Protein AF-A0A8T4Y648-F1 (afdb_monomer_lite)

Secondary structure (DSSP, 8-state):
--HHHHHHHHGGG---EEE-S--TTT--HHHHHHHHTTT--S-EEE---HHHHHHHHHHHHHHHHHH-

Foldseek 3Di:
DALLVVCQVCAQVDPAAEDEADDPPRHPLLSNLLSNVNHDDDDYHYDYDPVCVVVRVVVVVVSVVPRD

Structure (mmCIF, N/CA/C/O backbone):
data_AF-A0A8T4Y648-F1
#
_entry.id   AF-A0A8T4Y648-F1
#
loop_
_atom_site.group_PDB
_atom_site.id
_atom_site.type_symbol
_atom_site.label_atom_id
_atom_site.label_alt_id
_atom_site.label_comp_id
_atom_site.label_asym_id
_atom_site.label_entity_id
_atom_site.label_seq_id
_atom_site.pdbx_PDB_ins_code
_atom_site.Cartn_x
_atom_site.Cartn_y
_atom_site.Cartn_z
_atom_site.occupancy
_atom_site.B_iso_or_equiv
_atom_site.auth_seq_id
_atom_site.auth_comp_id
_atom_site.auth_asym_id
_atom_site.auth_atom_id
_atom_site.pdbx_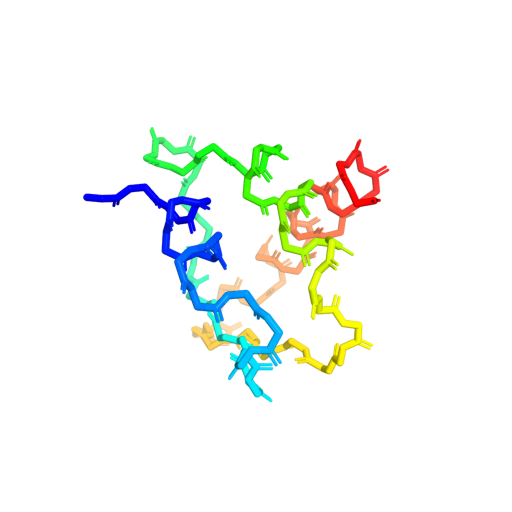PDB_model_num
ATOM 1 N N . MET A 1 1 ? -13.043 7.499 -3.439 1.00 79.19 1 MET A N 1
ATOM 2 C CA . MET A 1 1 ? -12.755 6.838 -2.157 1.00 79.19 1 MET A CA 1
ATOM 3 C C . MET A 1 1 ? -11.271 6.534 -2.144 1.00 79.19 1 MET A C 1
ATOM 5 O O . MET A 1 1 ? -10.724 6.207 -3.192 1.00 79.19 1 MET A O 1
ATOM 9 N N . GLN A 1 2 ? -10.604 6.792 -1.031 1.00 92.62 2 GLN A N 1
ATOM 10 C CA . GLN A 1 2 ? -9.184 6.530 -0.851 1.00 92.62 2 GLN A CA 1
ATOM 11 C C . GLN A 1 2 ? -8.987 5.085 -0.365 1.00 92.62 2 GLN A C 1
ATOM 13 O O . GLN A 1 2 ? -9.827 4.588 0.384 1.00 92.62 2 GLN A O 1
ATOM 18 N N . PRO A 1 3 ? -7.868 4.416 -0.698 1.00 94.19 3 PRO A N 1
ATOM 19 C CA . PRO A 1 3 ? -7.674 3.002 -0.356 1.00 94.19 3 PRO A CA 1
ATOM 20 C C . PRO A 1 3 ? -7.848 2.664 1.133 1.00 94.19 3 PRO A C 1
ATOM 22 O O . PRO A 1 3 ? -8.404 1.628 1.480 1.00 94.19 3 PRO A O 1
ATOM 25 N N . HIS A 1 4 ? -7.421 3.549 2.039 1.00 95.69 4 HIS A N 1
ATOM 26 C CA . HIS A 1 4 ? -7.575 3.332 3.482 1.00 95.69 4 HIS A CA 1
ATOM 27 C C . HIS A 1 4 ? -9.043 3.320 3.940 1.00 95.69 4 HIS A C 1
ATOM 29 O O . HIS A 1 4 ? -9.364 2.619 4.895 1.00 95.69 4 HIS A O 1
ATOM 35 N N . GLU A 1 5 ? -9.929 4.063 3.269 1.00 97.31 5 GLU A N 1
ATOM 36 C CA . GLU A 1 5 ? -11.365 4.082 3.573 1.00 97.31 5 GLU A CA 1
ATOM 37 C C . GLU A 1 5 ? -12.008 2.745 3.184 1.00 97.31 5 GLU A C 1
ATOM 39 O O . GLU A 1 5 ? -12.785 2.179 3.951 1.00 97.31 5 GLU A O 1
ATOM 44 N N . GLU A 1 6 ? -11.628 2.198 2.025 1.00 95.62 6 GLU A N 1
ATOM 45 C CA . GLU A 1 6 ? -12.084 0.882 1.561 1.00 95.62 6 GLU A CA 1
ATOM 46 C C . GLU A 1 6 ? -11.600 -0.239 2.481 1.00 95.62 6 GLU A C 1
ATOM 48 O O . GLU A 1 6 ? -12.379 -1.111 2.868 1.00 95.62 6 GLU A O 1
ATOM 53 N N . ILE A 1 7 ? -10.328 -0.193 2.884 1.00 96.00 7 ILE A N 1
ATOM 54 C CA . ILE A 1 7 ? -9.749 -1.176 3.804 1.00 96.00 7 ILE A CA 1
ATOM 55 C C . ILE A 1 7 ? -10.483 -1.156 5.146 1.00 96.00 7 ILE A C 1
ATOM 57 O O . ILE A 1 7 ? -10.818 -2.219 5.660 1.00 96.00 7 ILE A O 1
ATOM 61 N N . GLU A 1 8 ? -10.762 0.020 5.711 1.00 97.12 8 GLU A N 1
ATOM 62 C CA . GLU A 1 8 ? -11.485 0.131 6.984 1.00 97.12 8 GLU A CA 1
ATOM 63 C C . GLU A 1 8 ? -12.934 -0.381 6.852 1.00 97.12 8 GLU A C 1
ATOM 65 O O . GLU A 1 8 ? -13.436 -1.073 7.740 1.00 97.12 8 GLU A O 1
ATOM 70 N N . LEU A 1 9 ? -13.590 -0.117 5.715 1.00 97.12 9 LEU A N 1
ATOM 71 C CA . LEU A 1 9 ? -14.946 -0.592 5.426 1.00 97.12 9 LEU A CA 1
ATOM 72 C C . LEU A 1 9 ? -15.025 -2.126 5.308 1.00 97.12 9 LEU A C 1
ATOM 74 O O . LEU A 1 9 ? -15.981 -2.756 5.781 1.00 97.12 9 LEU A O 1
ATOM 78 N N . VAL A 1 10 ? -14.048 -2.754 4.650 1.00 95.75 10 VAL A N 1
ATOM 79 C CA . VAL A 1 10 ? -14.012 -4.217 4.487 1.00 95.75 10 VAL A CA 1
ATOM 80 C C . VAL A 1 10 ? -13.512 -4.891 5.770 1.00 95.75 10 VAL A C 1
ATOM 82 O O . VAL A 1 10 ? -14.118 -5.867 6.234 1.00 95.75 10 VAL A O 1
ATOM 85 N N . GLY A 1 11 ? -12.452 -4.348 6.368 1.00 95.19 11 GLY A N 1
ATOM 86 C CA . GLY A 1 11 ? -11.845 -4.786 7.619 1.00 95.19 11 GLY A CA 1
ATOM 87 C C . GLY A 1 11 ? -11.361 -6.234 7.560 1.00 95.19 11 GLY A C 1
ATOM 88 O O . GLY A 1 11 ? -10.729 -6.671 6.605 1.00 95.19 11 GLY A O 1
ATOM 89 N N . ARG A 1 12 ? -11.722 -7.030 8.570 1.00 94.50 12 ARG A N 1
ATOM 90 C CA . ARG A 1 12 ? -11.329 -8.451 8.685 1.00 94.50 12 ARG A CA 1
ATOM 91 C C . ARG A 1 12 ? -11.880 -9.369 7.583 1.00 94.50 12 ARG A C 1
ATOM 93 O O . ARG A 1 12 ? -11.606 -10.562 7.602 1.00 94.50 12 ARG A O 1
ATOM 100 N N . ARG A 1 13 ? -12.700 -8.848 6.666 1.00 94.31 13 ARG A N 1
ATOM 101 C CA . ARG A 1 13 ? -13.244 -9.602 5.525 1.00 94.31 13 ARG A CA 1
ATOM 102 C C . ARG A 1 13 ? -12.329 -9.566 4.300 1.00 94.31 13 ARG A C 1
ATOM 104 O O . ARG A 1 13 ? -12.676 -10.162 3.284 1.00 94.31 13 ARG A O 1
ATOM 111 N N . ILE A 1 14 ? -11.200 -8.856 4.366 1.00 93.50 14 ILE A N 1
ATOM 112 C CA . ILE A 1 14 ? -10.203 -8.862 3.295 1.00 93.50 14 ILE A CA 1
ATOM 113 C C . ILE A 1 14 ? -9.590 -10.264 3.234 1.00 93.50 14 ILE A C 1
ATOM 115 O O . ILE A 1 14 ? -8.972 -10.720 4.189 1.00 93.50 14 ILE A O 1
ATOM 119 N N . VAL A 1 15 ? -9.778 -10.939 2.102 1.00 90.81 15 VAL A N 1
ATOM 120 C CA . VAL A 1 15 ? -9.253 -12.294 1.849 1.00 90.81 15 VAL A CA 1
ATOM 121 C C . VAL A 1 15 ? -8.055 -12.300 0.908 1.00 90.81 15 VAL A C 1
ATOM 123 O O . VAL A 1 15 ? -7.280 -13.251 0.909 1.00 90.81 15 VAL A O 1
ATOM 126 N N . CYS A 1 16 ? -7.917 -11.258 0.091 1.00 90.69 16 CYS A N 1
ATOM 127 C CA . CYS A 1 16 ? -6.819 -11.107 -0.846 1.00 90.69 16 CYS A CA 1
ATOM 128 C C . CYS A 1 16 ? -6.547 -9.625 -1.096 1.00 90.69 16 CYS A C 1
ATOM 130 O O . CYS A 1 16 ? -7.472 -8.808 -1.050 1.00 90.69 16 CYS A O 1
ATOM 132 N N . PHE A 1 17 ? -5.294 -9.296 -1.398 1.00 90.94 17 PHE A N 1
ATOM 133 C CA . PHE A 1 17 ? -4.881 -7.952 -1.766 1.00 90.94 17 PHE A CA 1
ATOM 134 C C . PHE A 1 17 ? -4.012 -7.995 -3.023 1.00 90.94 17 PHE A C 1
ATOM 136 O O . PHE A 1 17 ? -3.012 -8.713 -3.083 1.00 90.94 17 PHE A O 1
ATOM 143 N N . HIS A 1 18 ? -4.430 -7.232 -4.029 1.00 91.69 18 HIS A N 1
ATOM 144 C CA . HIS A 1 18 ? -3.757 -7.112 -5.314 1.00 91.69 18 HIS A CA 1
ATOM 145 C C . HIS A 1 18 ? -3.336 -5.656 -5.494 1.00 91.69 18 HIS A C 1
ATOM 147 O O . HIS A 1 18 ? -4.060 -4.734 -5.112 1.00 91.69 18 HIS A O 1
ATOM 153 N N . SER A 1 19 ? -2.155 -5.422 -6.049 1.00 88.56 19 SER A N 1
ATOM 154 C CA . SER A 1 19 ? -1.720 -4.073 -6.407 1.00 88.56 19 SER A CA 1
ATOM 155 C C . SER A 1 19 ? -1.138 -4.033 -7.802 1.00 88.56 19 SER A C 1
ATOM 157 O O . SER A 1 19 ? -0.319 -4.874 -8.160 1.00 88.56 19 SER A O 1
ATOM 159 N N . SER A 1 20 ? -1.554 -3.013 -8.544 1.00 89.38 20 SER A N 1
ATOM 160 C CA . SER A 1 20 ? -0.976 -2.613 -9.819 1.00 89.38 20 SER A CA 1
ATOM 161 C C . SER A 1 20 ? 0.283 -1.761 -9.609 1.00 89.38 20 SER A C 1
ATOM 163 O O . SER A 1 20 ? 0.827 -1.686 -8.501 1.00 89.38 20 SER A O 1
ATOM 165 N N . ASP A 1 21 ? 0.716 -1.064 -10.665 1.00 91.75 21 ASP A N 1
ATOM 166 C CA . ASP A 1 21 ? 1.767 -0.052 -10.583 1.00 91.75 21 ASP A CA 1
ATOM 167 C C . ASP A 1 21 ? 1.522 0.950 -9.447 1.00 91.75 21 ASP A C 1
ATOM 169 O O . ASP A 1 21 ? 0.400 1.407 -9.199 1.00 91.75 21 ASP A O 1
ATOM 173 N N . ILE A 1 22 ? 2.610 1.314 -8.772 1.00 90.12 22 ILE A N 1
ATOM 174 C CA . ILE A 1 22 ? 2.588 2.261 -7.661 1.00 90.12 22 ILE A CA 1
ATOM 175 C C . ILE A 1 22 ? 2.243 3.667 -8.160 1.00 90.12 22 ILE A C 1
ATOM 177 O O . ILE A 1 22 ? 2.904 4.216 -9.043 1.00 90.12 22 ILE A O 1
ATOM 181 N N . ASN A 1 23 ? 1.257 4.297 -7.518 1.00 91.00 23 ASN A N 1
ATOM 182 C CA . ASN A 1 23 ? 0.805 5.650 -7.821 1.00 91.00 23 ASN A CA 1
ATOM 183 C C . ASN A 1 23 ? 1.041 6.597 -6.636 1.00 91.00 23 ASN A C 1
ATOM 185 O O . ASN A 1 23 ? 0.137 6.883 -5.851 1.00 91.00 23 ASN A O 1
ATOM 189 N N . LEU A 1 24 ? 2.266 7.117 -6.524 1.00 89.44 24 LEU A N 1
ATOM 190 C CA . LEU A 1 24 ? 2.653 8.040 -5.446 1.00 89.44 24 LEU A CA 1
ATOM 191 C C . LEU A 1 24 ? 1.929 9.398 -5.497 1.00 89.44 24 LEU A C 1
ATOM 193 O O . LEU A 1 24 ? 1.974 10.141 -4.522 1.00 89.44 24 LEU A O 1
ATOM 197 N N . GLN A 1 25 ? 1.294 9.745 -6.620 1.00 92.44 25 GLN A N 1
ATOM 198 C CA . GLN A 1 25 ? 0.593 11.024 -6.776 1.00 92.44 25 GLN A CA 1
ATOM 199 C C . GLN A 1 25 ? -0.806 10.986 -6.160 1.00 92.44 25 GLN A C 1
ATOM 201 O O . GLN A 1 25 ? -1.255 11.983 -5.602 1.00 92.44 25 GLN A O 1
ATOM 206 N N . ASN A 1 26 ? -1.483 9.839 -6.256 1.00 92.12 26 ASN A N 1
ATOM 207 C CA . ASN A 1 26 ? -2.894 9.719 -5.888 1.00 92.12 26 ASN A CA 1
ATOM 208 C C . ASN A 1 26 ? -3.144 8.828 -4.668 1.00 92.12 26 ASN A C 1
ATOM 210 O O . ASN A 1 26 ? -4.253 8.844 -4.137 1.00 92.12 26 ASN A O 1
ATOM 214 N N . VAL A 1 27 ? -2.150 8.052 -4.222 1.00 92.81 27 VAL A N 1
ATOM 215 C CA . VAL A 1 27 ? -2.293 7.127 -3.092 1.00 92.81 27 VAL A CA 1
ATOM 216 C C . VAL A 1 27 ? -1.394 7.547 -1.935 1.00 92.81 27 VAL A C 1
ATOM 218 O O . VAL A 1 27 ? -0.169 7.581 -2.042 1.00 92.81 27 VAL A O 1
ATOM 221 N N . ASN A 1 28 ? -2.010 7.800 -0.779 1.00 95.00 28 ASN A N 1
ATOM 222 C CA . ASN A 1 28 ? -1.284 7.951 0.478 1.00 95.00 28 ASN A CA 1
ATOM 223 C C 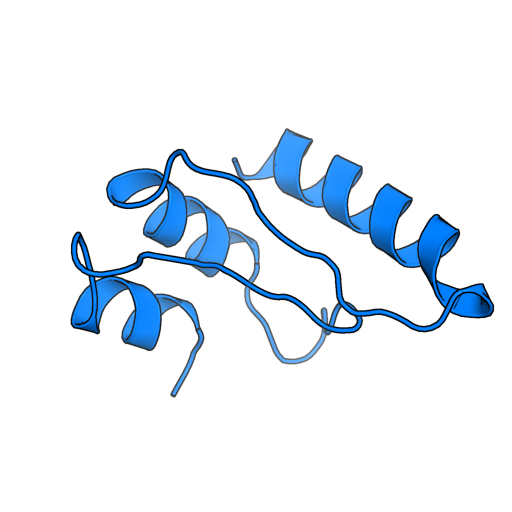. ASN A 1 28 ? -0.940 6.564 1.052 1.00 95.00 28 ASN A C 1
ATOM 225 O O . ASN A 1 28 ? -1.702 5.991 1.835 1.00 95.00 28 ASN A O 1
ATOM 229 N N . TYR A 1 29 ? 0.211 6.026 0.643 1.00 94.50 29 TYR A N 1
ATOM 230 C CA . TYR A 1 29 ? 0.670 4.693 1.048 1.00 94.50 29 TYR A CA 1
ATOM 231 C C . TYR A 1 29 ? 0.934 4.559 2.545 1.00 94.50 29 TYR A C 1
ATOM 233 O O . TYR A 1 29 ? 0.719 3.482 3.088 1.00 94.50 29 TYR A O 1
ATOM 241 N N . GLU A 1 30 ? 1.342 5.628 3.233 1.00 96.31 30 GLU A N 1
ATOM 242 C CA . GLU A 1 30 ? 1.507 5.588 4.688 1.00 96.31 30 GLU A CA 1
ATOM 243 C C . GLU A 1 30 ? 0.182 5.247 5.372 1.00 96.31 30 GLU A C 1
ATOM 245 O O . GLU A 1 30 ? 0.107 4.322 6.182 1.00 96.31 30 GLU A O 1
ATOM 250 N N . LEU A 1 31 ? -0.871 5.990 5.026 1.00 97.12 31 LEU A N 1
ATOM 251 C CA . LEU A 1 31 ? -2.184 5.797 5.624 1.00 97.12 31 LEU A CA 1
ATOM 252 C C . LEU A 1 31 ? -2.794 4.458 5.198 1.00 97.12 31 LEU A C 1
ATOM 254 O O . LEU A 1 31 ? -3.367 3.755 6.025 1.00 97.12 31 LEU A O 1
ATOM 258 N N . MET A 1 32 ? -2.625 4.072 3.932 1.00 95.62 32 MET A N 1
ATOM 259 C CA . MET A 1 32 ? -3.092 2.782 3.428 1.00 95.62 32 MET A CA 1
ATOM 260 C C . MET A 1 32 ? -2.433 1.606 4.161 1.00 95.62 32 MET A C 1
ATOM 262 O O . MET A 1 32 ? -3.142 0.732 4.650 1.00 95.62 32 MET A O 1
ATOM 266 N N . LEU A 1 33 ? -1.100 1.593 4.276 1.00 95.19 33 LEU A N 1
ATOM 267 C CA . LEU A 1 33 ? -0.345 0.496 4.891 1.00 95.19 33 LEU A CA 1
ATOM 268 C C . LEU A 1 33 ? -0.625 0.376 6.390 1.00 95.19 33 LEU A C 1
ATOM 270 O O . LEU A 1 33 ? -0.901 -0.721 6.874 1.00 95.19 33 LEU A O 1
ATOM 274 N N . LYS A 1 34 ? -0.649 1.501 7.116 1.00 96.12 34 LYS A N 1
ATO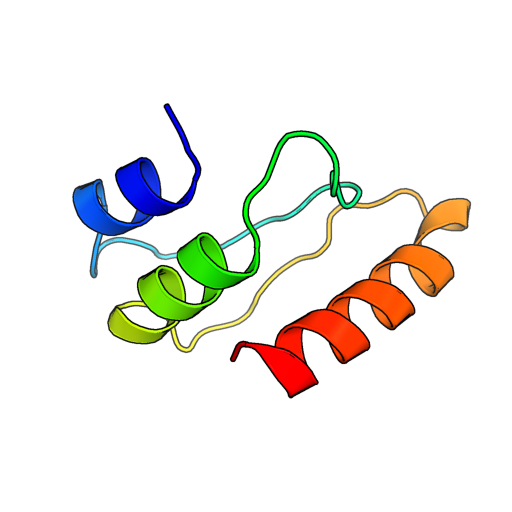M 275 C CA . LYS A 1 34 ? -1.006 1.515 8.543 1.00 96.12 3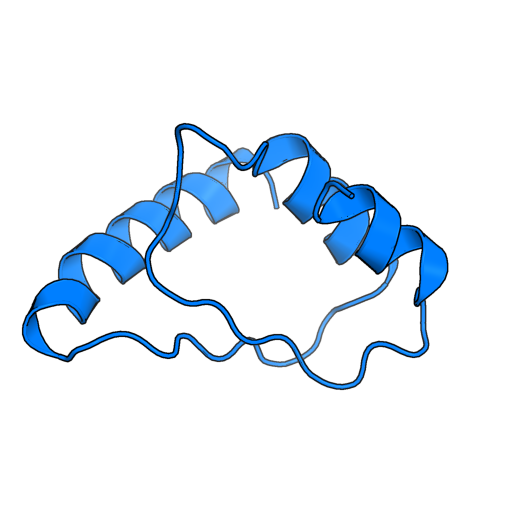4 LYS A CA 1
ATOM 276 C C . LYS A 1 34 ? -2.417 0.984 8.788 1.00 96.12 34 LYS A C 1
ATOM 278 O O . LYS A 1 34 ? -2.634 0.274 9.768 1.00 96.12 34 LYS A O 1
ATOM 283 N N . THR A 1 35 ? -3.370 1.309 7.914 1.00 96.44 35 THR A N 1
ATOM 284 C CA . THR A 1 35 ? -4.743 0.801 8.017 1.00 96.44 35 THR A CA 1
ATOM 285 C C . THR A 1 35 ? -4.828 -0.680 7.650 1.00 96.44 35 THR A C 1
ATOM 287 O O . THR A 1 35 ? -5.442 -1.447 8.388 1.00 96.44 35 THR A O 1
ATOM 290 N N . LEU A 1 36 ? -4.155 -1.111 6.579 1.00 95.19 36 LEU A N 1
ATOM 291 C CA . LEU A 1 36 ? -4.124 -2.511 6.144 1.00 95.19 36 LEU A CA 1
ATOM 292 C C . LEU A 1 36 ? -3.535 -3.436 7.218 1.00 95.19 36 LEU A C 1
ATOM 294 O O . LEU A 1 36 ? -4.114 -4.484 7.503 1.00 95.19 36 LEU A O 1
ATOM 298 N N . LYS A 1 37 ? -2.460 -3.010 7.894 1.00 94.44 37 LYS A N 1
ATOM 299 C CA . LYS A 1 37 ? -1.804 -3.765 8.975 1.00 94.44 37 LYS A CA 1
ATOM 300 C C . LYS A 1 37 ? -2.732 -4.123 10.141 1.00 94.44 37 LYS A C 1
ATOM 302 O O . LYS A 1 37 ? -2.481 -5.096 10.846 1.00 94.44 37 LYS A O 1
ATOM 307 N N . LYS A 1 38 ? -3.816 -3.370 10.362 1.00 95.38 38 LYS A N 1
ATOM 308 C CA . LYS A 1 38 ? -4.809 -3.693 11.403 1.00 95.38 38 LYS A CA 1
ATOM 309 C C . LYS A 1 38 ? -5.596 -4.973 11.096 1.00 95.38 38 LYS A C 1
ATOM 311 O O . LYS A 1 38 ? -6.142 -5.578 12.020 1.00 95.38 38 LYS A O 1
ATOM 316 N N . TYR A 1 39 ? -5.726 -5.33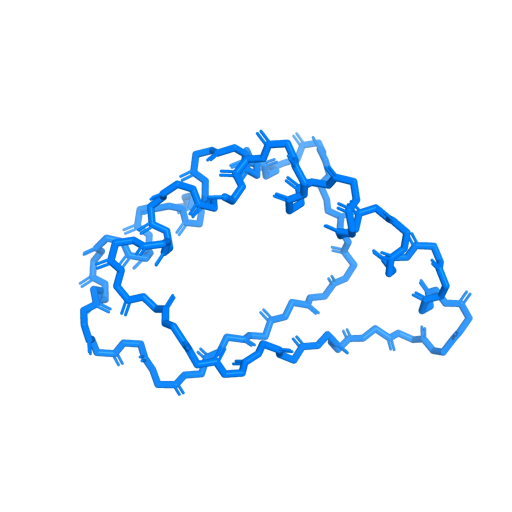0 9.816 1.00 95.38 39 TYR A N 1
ATOM 317 C CA . TYR A 1 39 ? -6.695 -6.323 9.346 1.00 95.38 39 TYR A CA 1
ATOM 318 C C . TYR A 1 39 ? -6.103 -7.440 8.488 1.00 95.38 39 TYR A C 1
ATOM 320 O O . TYR A 1 39 ? -6.788 -8.443 8.304 1.00 95.38 39 TYR A O 1
ATOM 328 N N . TYR A 1 40 ? -4.891 -7.276 7.952 1.00 92.12 40 TYR A N 1
ATOM 329 C CA . TYR A 1 40 ? -4.353 -8.163 6.925 1.00 92.12 40 TYR A CA 1
ATOM 330 C C . TYR A 1 40 ? -2.906 -8.581 7.207 1.00 92.12 40 TYR A C 1
ATOM 332 O O . TYR A 1 40 ? -2.007 -7.742 7.267 1.00 92.12 40 TYR A O 1
ATOM 340 N N . ASP A 1 41 ? -2.689 -9.888 7.339 1.00 88.19 41 ASP A N 1
ATOM 341 C CA . ASP A 1 41 ? -1.396 -10.543 7.586 1.00 88.19 41 ASP A CA 1
ATOM 342 C C . ASP A 1 41 ? -1.102 -11.697 6.600 1.00 88.19 41 ASP A C 1
ATOM 344 O O . ASP A 1 41 ? -0.248 -12.545 6.852 1.00 88.19 41 ASP A O 1
ATOM 348 N N . TRP A 1 42 ? -1.806 -11.727 5.461 1.00 87.50 42 TRP A N 1
ATOM 349 C CA . TRP A 1 42 ? -1.735 -12.791 4.449 1.00 87.50 42 TRP A CA 1
ATOM 350 C C . TRP A 1 42 ? -0.817 -12.402 3.275 1.00 87.50 42 TRP A C 1
ATOM 352 O O . TRP A 1 42 ? -0.037 -11.452 3.346 1.00 87.50 42 TRP A O 1
ATOM 362 N N . TYR A 1 43 ? -0.883 -13.156 2.175 1.00 84.25 43 TYR A N 1
ATOM 363 C CA . TYR A 1 43 ? -0.103 -12.890 0.968 1.00 84.25 43 TYR A CA 1
ATOM 364 C C . TYR A 1 43 ? -0.632 -11.670 0.199 1.00 84.25 43 TYR A C 1
ATOM 366 O O . TYR A 1 43 ? -1.829 -11.411 0.158 1.00 84.25 43 TYR A O 1
ATOM 374 N N . TRP A 1 44 ? 0.261 -10.927 -0.444 1.00 90.19 44 TRP A N 1
ATOM 375 C CA . TRP A 1 44 ? -0.064 -9.761 -1.267 1.00 90.19 44 TRP A CA 1
ATOM 376 C C . TRP A 1 44 ? 0.470 -10.008 -2.676 1.00 90.19 44 TRP A C 1
ATOM 378 O O . TRP A 1 44 ? 1.656 -10.296 -2.847 1.00 90.19 44 TRP A O 1
ATOM 388 N N . VAL A 1 45 ? -0.406 -9.926 -3.678 1.00 90.88 45 VAL A N 1
ATOM 389 C CA . VAL A 1 45 ? -0.058 -10.122 -5.090 1.00 90.88 45 VAL A CA 1
ATOM 390 C C . VAL A 1 45 ? 0.226 -8.783 -5.776 1.00 90.88 45 VAL A C 1
ATOM 392 O O . VAL A 1 45 ? -0.557 -7.839 -5.679 1.00 90.88 45 VAL A O 1
ATOM 395 N N . PHE A 1 46 ? 1.340 -8.706 -6.503 1.00 90.12 46 PHE A N 1
ATOM 396 C CA . PHE A 1 46 ? 1.674 -7.561 -7.351 1.00 90.12 46 PHE A CA 1
ATOM 397 C C . PHE A 1 46 ? 1.402 -7.918 -8.814 1.00 90.12 46 PHE A C 1
ATOM 399 O O . PHE A 1 46 ? 2.141 -8.696 -9.413 1.00 90.12 46 PHE A O 1
ATOM 406 N N . GLU A 1 47 ? 0.330 -7.362 -9.370 1.00 93.12 47 GLU A N 1
ATOM 407 C CA . GLU A 1 47 ? -0.096 -7.558 -10.757 1.00 93.12 47 GLU A CA 1
ATOM 408 C C . GLU A 1 47 ? 0.440 -6.411 -11.609 1.00 93.12 47 GLU A C 1
ATOM 410 O O . GLU A 1 47 ? -0.229 -5.408 -11.854 1.00 93.12 47 GLU A O 1
ATOM 415 N N . VAL A 1 48 ? 1.701 -6.544 -12.008 1.00 92.62 48 VAL A N 1
ATOM 416 C CA . VAL A 1 48 ? 2.406 -5.559 -12.828 1.00 92.62 48 VAL A CA 1
ATOM 417 C C . VAL A 1 48 ? 3.036 -6.234 -14.033 1.00 92.62 48 VAL A C 1
ATOM 419 O O . VAL A 1 48 ? 3.429 -7.400 -13.968 1.00 92.62 48 VAL A O 1
ATOM 422 N N . GLU A 1 49 ? 3.167 -5.480 -15.122 1.00 93.69 49 GLU A N 1
ATOM 423 C CA . GLU A 1 49 ? 3.912 -5.929 -16.296 1.00 93.69 49 GLU A CA 1
ATOM 424 C C . GLU A 1 49 ? 5.357 -6.279 -15.921 1.00 93.69 49 GLU A C 1
ATOM 426 O O . GLU A 1 49 ? 5.979 -5.617 -15.081 1.00 93.69 49 GLU A O 1
ATOM 431 N N . LEU A 1 50 ? 5.913 -7.306 -16.571 1.00 92.38 50 LEU A N 1
ATOM 432 C CA . LEU A 1 50 ? 7.239 -7.837 -16.233 1.00 92.38 50 LEU A CA 1
ATOM 433 C C . LEU A 1 50 ? 8.336 -6.764 -16.328 1.00 92.38 50 LEU A C 1
ATOM 435 O O . LEU A 1 50 ? 9.224 -6.707 -15.481 1.00 92.38 50 LEU A O 1
ATOM 439 N N . GLU A 1 51 ? 8.235 -5.872 -17.313 1.00 94.94 51 GLU A N 1
ATOM 440 C CA . GLU A 1 51 ? 9.144 -4.735 -17.506 1.00 94.94 51 GLU A CA 1
ATOM 441 C C . GLU A 1 51 ? 9.133 -3.728 -16.341 1.00 94.94 51 GLU A C 1
ATOM 443 O O . GLU A 1 51 ? 10.127 -3.047 -16.094 1.00 94.94 51 GLU A O 1
ATOM 448 N N . ASN A 1 52 ? 8.036 -3.659 -15.583 1.00 93.00 52 ASN A N 1
ATOM 449 C CA . ASN A 1 52 ? 7.863 -2.750 -14.451 1.00 93.00 52 ASN A CA 1
ATOM 450 C C . ASN A 1 52 ? 8.075 -3.445 -13.094 1.00 93.00 52 ASN A C 1
ATOM 452 O O . ASN A 1 52 ? 8.064 -2.774 -12.054 1.00 93.00 52 ASN A O 1
ATOM 456 N N . ALA A 1 53 ? 8.284 -4.765 -13.079 1.00 91.50 53 ALA A N 1
ATOM 457 C CA . ALA A 1 53 ? 8.335 -5.569 -11.861 1.00 91.50 53 ALA A CA 1
ATOM 458 C C . ALA A 1 53 ? 9.458 -5.135 -10.906 1.00 91.50 53 ALA A C 1
ATOM 460 O O . ALA A 1 53 ? 9.208 -4.919 -9.720 1.00 91.50 53 ALA A O 1
ATOM 461 N N . GLU A 1 54 ? 10.681 -4.942 -11.408 1.00 93.50 54 GLU A N 1
ATOM 462 C CA . GLU A 1 54 ? 11.834 -4.576 -10.573 1.00 93.50 54 GLU A CA 1
ATOM 463 C C . GLU A 1 54 ? 11.654 -3.201 -9.910 1.00 93.50 54 GLU A C 1
ATOM 465 O O . GLU A 1 54 ? 11.862 -3.049 -8.701 1.00 93.50 54 GLU A O 1
ATOM 470 N N . ARG A 1 55 ? 11.191 -2.209 -10.683 1.00 93.88 55 ARG A N 1
ATOM 471 C CA . ARG A 1 55 ? 10.901 -0.857 -10.184 1.00 93.88 55 ARG A CA 1
ATOM 472 C C . ARG A 1 55 ? 9.858 -0.894 -9.072 1.00 93.88 55 ARG A C 1
ATOM 474 O O . ARG A 1 55 ? 10.073 -0.305 -8.012 1.00 93.88 55 ARG A O 1
ATOM 481 N N . ASN A 1 56 ? 8.740 -1.580 -9.308 1.00 92.94 56 ASN A N 1
ATOM 482 C CA . ASN A 1 56 ? 7.669 -1.680 -8.320 1.00 92.94 56 ASN A CA 1
ATOM 483 C C . ASN A 1 56 ? 8.128 -2.431 -7.073 1.00 92.94 56 ASN A C 1
ATOM 485 O O . ASN A 1 56 ? 7.860 -1.977 -5.966 1.00 92.94 56 ASN A O 1
ATOM 489 N N . LEU A 1 57 ? 8.875 -3.527 -7.228 1.00 92.12 57 LEU A N 1
ATOM 490 C CA . LEU A 1 57 ? 9.388 -4.295 -6.097 1.00 92.12 57 LEU A CA 1
ATOM 491 C C . LEU A 1 57 ? 10.312 -3.452 -5.209 1.00 92.12 57 LEU A C 1
ATOM 493 O O . LEU A 1 57 ? 10.216 -3.522 -3.982 1.00 92.12 57 LEU A O 1
ATOM 497 N N . LYS A 1 58 ? 11.193 -2.642 -5.808 1.00 94.00 58 LYS A N 1
ATOM 498 C CA . LYS A 1 58 ? 12.070 -1.731 -5.063 1.00 94.00 58 LYS A CA 1
ATOM 499 C C . LYS A 1 58 ? 11.262 -0.717 -4.253 1.00 94.00 58 LYS A C 1
ATOM 501 O O . LYS A 1 58 ? 11.472 -0.598 -3.048 1.00 94.00 58 LYS A O 1
ATOM 506 N N . LEU A 1 59 ? 10.315 -0.037 -4.893 1.00 93.31 59 LEU A N 1
ATOM 507 C CA . LEU A 1 59 ? 9.466 0.953 -4.230 1.00 93.31 59 LEU A CA 1
ATOM 508 C C . LEU A 1 59 ? 8.603 0.319 -3.129 1.00 93.31 59 LEU A C 1
ATOM 510 O O . LEU A 1 59 ? 8.491 0.879 -2.041 1.00 93.31 59 LEU A O 1
ATOM 514 N N . TRP A 1 60 ? 8.044 -0.872 -3.363 1.00 92.25 60 TRP A N 1
ATOM 515 C CA . TRP A 1 60 ? 7.306 -1.614 -2.340 1.00 92.25 60 TRP A CA 1
ATOM 516 C C . TRP A 1 60 ? 8.175 -1.934 -1.131 1.00 92.25 60 TRP A C 1
ATOM 518 O O . TRP A 1 60 ? 7.751 -1.692 -0.006 1.00 92.25 60 TRP A O 1
ATOM 528 N N . ARG A 1 61 ? 9.410 -2.405 -1.335 1.00 92.88 61 ARG A N 1
ATOM 529 C CA . ARG A 1 61 ? 10.356 -2.642 -0.231 1.00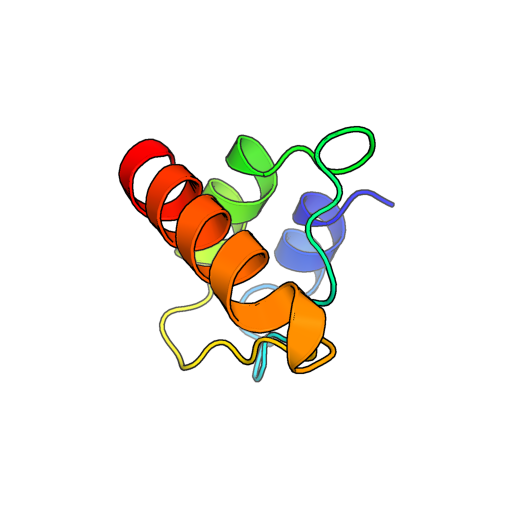 92.88 61 ARG A CA 1
ATOM 530 C C . ARG A 1 61 ? 10.634 -1.368 0.562 1.00 92.88 61 ARG A C 1
ATOM 532 O O . ARG A 1 61 ? 10.624 -1.408 1.787 1.00 92.88 61 ARG A O 1
ATOM 539 N N . GLU A 1 62 ? 10.853 -0.245 -0.117 1.00 94.75 62 GLU A N 1
ATOM 540 C CA . GLU A 1 62 ? 11.081 1.052 0.529 1.00 94.75 62 GLU A CA 1
ATOM 541 C C . GLU A 1 62 ? 9.865 1.508 1.351 1.00 94.75 62 GLU A C 1
ATOM 543 O O . GLU A 1 62 ? 10.016 1.902 2.509 1.00 94.75 62 GLU A O 1
ATOM 548 N N . MET A 1 63 ? 8.654 1.410 0.792 1.00 93.81 63 MET A N 1
ATOM 549 C CA . MET A 1 63 ? 7.419 1.794 1.482 1.00 93.81 63 MET A CA 1
ATOM 550 C C . MET A 1 63 ? 7.109 0.881 2.667 1.00 93.81 63 MET A C 1
ATOM 552 O O . MET A 1 63 ? 6.792 1.382 3.743 1.00 93.81 63 MET A O 1
ATOM 556 N N . MET A 1 64 ? 7.238 -0.436 2.495 1.00 92.19 64 MET A N 1
ATOM 557 C CA . MET A 1 64 ? 7.012 -1.404 3.569 1.00 92.19 64 MET A CA 1
ATOM 558 C C . MET A 1 64 ? 8.008 -1.184 4.710 1.00 92.19 64 MET A C 1
ATOM 560 O O . MET A 1 64 ? 7.590 -1.062 5.851 1.00 92.19 64 MET A O 1
ATOM 564 N N . ASN A 1 65 ? 9.300 -0.995 4.421 1.00 95.25 65 ASN A N 1
ATOM 565 C CA . ASN A 1 65 ? 10.293 -0.694 5.461 1.00 95.25 65 ASN A CA 1
ATOM 566 C C . ASN A 1 65 ? 9.987 0.589 6.249 1.00 95.25 65 ASN A C 1
ATOM 568 O O . ASN A 1 65 ? 10.399 0.717 7.400 1.00 95.25 65 ASN A O 1
ATOM 572 N N . LYS A 1 66 ? 9.323 1.564 5.622 1.00 95.88 66 LYS A N 1
ATOM 573 C CA . LYS A 1 66 ? 9.040 2.864 6.234 1.00 95.88 66 LYS A CA 1
ATOM 574 C C . LYS A 1 66 ? 7.715 2.898 6.995 1.00 95.88 66 LYS A C 1
ATOM 576 O O . LYS A 1 66 ? 7.611 3.614 7.990 1.00 95.88 66 LYS A O 1
ATOM 581 N N . TYR A 1 67 ? 6.698 2.199 6.497 1.00 94.75 67 TYR A N 1
ATOM 582 C CA . TYR A 1 67 ? 5.307 2.410 6.906 1.00 94.75 67 TYR A CA 1
ATOM 583 C C . TYR A 1 67 ? 4.576 1.160 7.390 1.00 94.75 67 TYR A C 1
ATOM 585 O O . TYR A 1 67 ? 3.518 1.311 8.005 1.00 94.75 67 TYR A O 1
ATOM 593 N N . TRP A 1 68 ? 5.098 -0.035 7.109 1.00 89.19 68 TRP A N 1
ATOM 594 C CA . TRP A 1 68 ? 4.531 -1.296 7.580 1.00 89.19 68 TRP A CA 1
ATOM 595 C C . TRP A 1 68 ? 5.093 -1.647 8.952 1.00 89.19 68 TRP A C 1
ATOM 597 O O . TRP A 1 68 ? 4.280 -1.796 9.888 1.00 89.19 68 TRP A O 1
#

Sequence (68 aa):
MQPHEEIELVGRRIVCFHSSDINLQNVNYELMLKTLKKYYDWYWVFEVELENAERNLKLWREMMNKYW

Radius of gyration: 11.89 Å; chains: 1; bounding box: 27×24×29 Å

pLDDT: mean 92.97, std 3.08, range [79.19, 97.31]